Protein AF-R2SL56-F1 (afdb_monomer_lite)

Structure (mmCIF, N/CA/C/O backbone):
data_AF-R2SL56-F1
#
_entry.id   AF-R2SL56-F1
#
loop_
_atom_site.group_PDB
_atom_site.id
_atom_site.type_symbol
_atom_site.label_atom_id
_atom_site.label_alt_id
_atom_site.label_comp_id
_atom_site.label_asym_id
_atom_site.label_entity_id
_atom_site.label_seq_id
_atom_site.pdbx_PDB_ins_code
_atom_site.Cartn_x
_atom_site.Cartn_y
_atom_site.Cartn_z
_atom_site.occupancy
_atom_site.B_iso_or_equiv
_atom_site.auth_seq_id
_atom_site.auth_comp_id
_atom_site.auth_asym_id
_atom_site.auth_atom_id
_atom_site.pdbx_PDB_model_num
ATOM 1 N N . MET A 1 1 ? 44.003 9.607 5.130 1.00 52.09 1 MET A N 1
ATOM 2 C CA . MET A 1 1 ? 42.714 10.016 4.522 1.00 52.09 1 MET A CA 1
ATOM 3 C C . MET A 1 1 ? 41.515 9.117 4.863 1.00 52.09 1 MET A C 1
ATOM 5 O O . MET A 1 1 ? 40.420 9.643 4.941 1.00 52.09 1 MET A O 1
ATOM 9 N N . GLN A 1 2 ? 41.664 7.814 5.152 1.00 52.19 2 GLN A N 1
ATOM 10 C CA . GLN A 1 2 ? 40.508 6.929 5.442 1.00 52.19 2 GLN A CA 1
ATOM 11 C C . GLN A 1 2 ? 39.825 7.132 6.816 1.00 52.19 2 GLN A C 1
ATOM 13 O O . GLN A 1 2 ? 38.672 6.747 6.986 1.00 52.19 2 GLN A O 1
ATOM 18 N N . LYS A 1 3 ? 40.505 7.726 7.810 1.00 49.16 3 LYS A N 1
ATOM 19 C CA . LYS A 1 3 ? 39.925 7.982 9.149 1.00 49.16 3 LYS A CA 1
ATOM 20 C C . LYS A 1 3 ? 38.921 9.146 9.166 1.00 49.16 3 LYS A C 1
ATOM 22 O O . LYS A 1 3 ? 37.981 9.111 9.948 1.00 49.16 3 LYS A O 1
ATOM 27 N N . LEU A 1 4 ? 39.099 10.140 8.292 1.00 48.97 4 LEU A N 1
ATOM 28 C CA . LEU A 1 4 ? 38.217 11.312 8.202 1.00 48.97 4 LEU A CA 1
ATOM 29 C C . LEU A 1 4 ? 36.846 10.959 7.605 1.00 48.97 4 LEU A C 1
ATOM 31 O O . LEU A 1 4 ? 35.832 11.403 8.127 1.00 48.97 4 LEU A O 1
ATOM 35 N N . VAL A 1 5 ? 36.809 10.088 6.591 1.00 54.34 5 VAL A N 1
ATOM 36 C CA . VAL A 1 5 ? 35.555 9.653 5.942 1.00 54.34 5 VAL A CA 1
ATOM 37 C C . VAL A 1 5 ? 34.682 8.840 6.907 1.00 54.34 5 VAL A C 1
ATOM 39 O O . VAL A 1 5 ? 33.507 9.136 7.081 1.00 54.34 5 VAL A O 1
ATOM 42 N N . LYS A 1 6 ? 35.284 7.904 7.656 1.00 52.44 6 LYS A N 1
ATOM 43 C CA . LYS A 1 6 ? 34.570 7.076 8.650 1.00 52.44 6 LYS A CA 1
ATOM 44 C C . LYS A 1 6 ? 33.968 7.885 9.805 1.00 52.44 6 LYS A C 1
ATOM 46 O O . LYS A 1 6 ? 32.978 7.465 10.401 1.00 52.44 6 LYS A O 1
ATOM 51 N N . ASN A 1 7 ? 34.583 9.016 10.147 1.00 56.41 7 ASN A N 1
ATOM 52 C CA . ASN A 1 7 ? 34.077 9.906 11.191 1.00 56.41 7 ASN A CA 1
ATOM 53 C C . ASN A 1 7 ? 32.937 10.795 10.677 1.00 56.41 7 ASN A C 1
ATOM 55 O O . ASN A 1 7 ? 32.022 11.092 11.441 1.00 56.41 7 ASN A O 1
ATOM 59 N N . LEU A 1 8 ? 32.952 11.153 9.390 1.00 54.59 8 LEU A N 1
ATOM 60 C CA . LEU A 1 8 ? 31.864 11.884 8.745 1.00 54.59 8 LEU A CA 1
ATOM 61 C C . LEU A 1 8 ? 30.595 11.021 8.635 1.00 54.59 8 LEU A C 1
ATOM 63 O O . LEU A 1 8 ? 29.516 11.481 9.001 1.00 54.59 8 LEU A O 1
ATOM 67 N N . ASP A 1 9 ? 30.732 9.747 8.254 1.00 58.47 9 ASP A N 1
ATOM 68 C CA . ASP A 1 9 ? 29.602 8.806 8.171 1.00 58.47 9 ASP A CA 1
ATOM 69 C C . ASP A 1 9 ? 28.924 8.591 9.535 1.00 58.47 9 ASP A C 1
ATOM 71 O O . ASP A 1 9 ? 27.696 8.576 9.646 1.00 58.47 9 ASP A O 1
ATOM 75 N N . LYS A 1 10 ? 29.723 8.488 10.607 1.00 58.91 10 LYS A N 1
ATOM 76 C CA . LYS A 1 10 ? 29.214 8.385 11.984 1.00 58.91 10 LYS A CA 1
ATOM 77 C C . LYS A 1 10 ? 28.514 9.661 12.449 1.00 58.91 10 LYS A C 1
ATOM 79 O O . LYS A 1 10 ? 27.503 9.563 13.138 1.00 58.91 10 LYS A O 1
ATOM 84 N N . ALA A 1 11 ? 29.022 10.836 12.077 1.00 58.19 11 ALA A N 1
ATOM 85 C CA . ALA A 1 11 ? 28.411 12.114 12.438 1.00 58.19 11 ALA A CA 1
ATOM 86 C C . ALA A 1 11 ? 27.067 12.337 11.723 1.00 58.19 11 ALA A C 1
ATOM 88 O O . ALA A 1 11 ? 26.120 12.818 12.342 1.00 58.19 11 ALA A O 1
ATOM 89 N N . ILE A 1 12 ? 26.950 11.927 10.454 1.00 60.19 12 ILE A N 1
ATOM 90 C CA . ILE A 1 12 ? 25.688 11.971 9.699 1.00 60.19 12 ILE A CA 1
ATOM 91 C C . ILE A 1 12 ? 24.669 10.996 10.302 1.00 60.19 12 ILE A C 1
ATOM 93 O O . ILE A 1 12 ? 23.528 11.381 10.552 1.00 60.19 12 ILE A O 1
ATOM 97 N N . ALA A 1 13 ? 25.080 9.761 10.609 1.00 57.41 13 ALA A N 1
ATOM 98 C CA . ALA A 1 13 ? 24.211 8.782 11.260 1.00 57.41 13 ALA A CA 1
ATOM 99 C C . ALA A 1 13 ? 23.712 9.269 12.635 1.00 57.41 13 ALA A C 1
ATOM 101 O O . ALA A 1 13 ? 22.523 9.151 12.926 1.00 57.41 13 ALA A O 1
ATOM 102 N N . ALA A 1 14 ? 24.590 9.879 13.440 1.00 56.03 14 ALA A N 1
ATOM 103 C CA . ALA A 1 14 ? 24.231 10.452 14.737 1.00 56.03 14 ALA A CA 1
ATOM 104 C C . ALA A 1 14 ? 23.271 11.650 14.605 1.00 56.03 14 ALA A C 1
ATOM 106 O O . ALA A 1 14 ? 22.293 11.740 15.345 1.00 56.03 14 ALA A O 1
ATOM 107 N N . MET A 1 15 ? 23.482 12.541 13.629 1.00 53.56 15 MET A N 1
ATOM 108 C CA . MET A 1 15 ? 22.571 13.667 13.386 1.00 53.56 15 MET A CA 1
ATOM 109 C C . MET A 1 15 ? 21.179 13.220 12.915 1.00 53.56 15 MET A C 1
ATOM 111 O O . MET A 1 15 ? 20.187 13.793 13.364 1.00 53.56 15 MET A O 1
ATOM 115 N N . LEU A 1 16 ? 21.073 12.166 12.094 1.00 54.47 16 LEU A N 1
ATOM 116 C CA . LEU A 1 16 ? 19.771 11.602 11.708 1.00 54.47 16 LEU A CA 1
ATOM 117 C C . LEU A 1 16 ? 19.023 10.981 12.899 1.00 54.47 16 LEU A C 1
ATOM 119 O O . LEU A 1 16 ? 17.801 11.101 12.977 1.00 54.47 16 LEU A O 1
ATOM 123 N N . THR A 1 17 ? 19.731 10.353 13.844 1.00 52.28 17 THR A N 1
ATOM 124 C CA . THR A 1 17 ? 19.097 9.761 15.036 1.00 52.28 17 THR A CA 1
ATOM 125 C C . THR A 1 17 ? 18.583 10.805 16.030 1.00 52.28 17 THR A C 1
ATOM 127 O O . THR A 1 17 ? 17.589 10.550 16.704 1.00 52.28 17 THR A O 1
ATOM 130 N N . CYS A 1 18 ? 19.196 11.992 16.090 1.00 43.56 18 CYS A N 1
ATOM 131 C CA . CYS A 1 18 ? 18.789 13.063 17.008 1.00 43.56 18 CYS A CA 1
ATOM 132 C C . CYS A 1 18 ? 17.604 13.899 16.492 1.00 43.56 18 CYS A C 1
ATOM 134 O O . CYS A 1 18 ? 16.893 14.499 17.291 1.00 43.56 18 CYS A O 1
ATOM 136 N N . PHE A 1 19 ? 17.375 13.936 15.174 1.00 45.41 19 PHE A N 1
ATOM 137 C CA . PHE A 1 19 ? 16.332 14.761 14.543 1.00 45.41 19 PHE A CA 1
ATOM 138 C C . PHE A 1 19 ? 15.041 14.006 14.186 1.00 45.41 19 PHE A C 1
ATOM 140 O O . PHE A 1 19 ? 14.173 14.562 13.516 1.00 45.41 19 PHE A O 1
ATOM 147 N N . GLY A 1 20 ? 14.888 12.739 14.591 1.00 44.28 20 GLY A N 1
ATOM 148 C CA . GLY A 1 20 ? 13.678 11.947 14.311 1.00 44.28 20 GLY A CA 1
ATOM 149 C C . GLY A 1 20 ? 13.419 11.670 12.822 1.00 44.28 20 GLY A C 1
ATOM 150 O O . GLY A 1 20 ? 12.436 11.018 12.475 1.00 44.28 20 GLY A O 1
ATOM 151 N N . TYR A 1 21 ? 14.308 12.115 11.932 1.00 40.44 21 TYR A N 1
ATOM 152 C CA . TYR A 1 21 ? 14.272 11.820 10.508 1.00 40.44 21 TYR A CA 1
ATOM 153 C C . TYR A 1 21 ? 15.014 10.512 10.247 1.00 40.44 21 TYR A C 1
ATOM 155 O O . TYR A 1 21 ? 16.172 10.476 9.829 1.00 40.44 21 T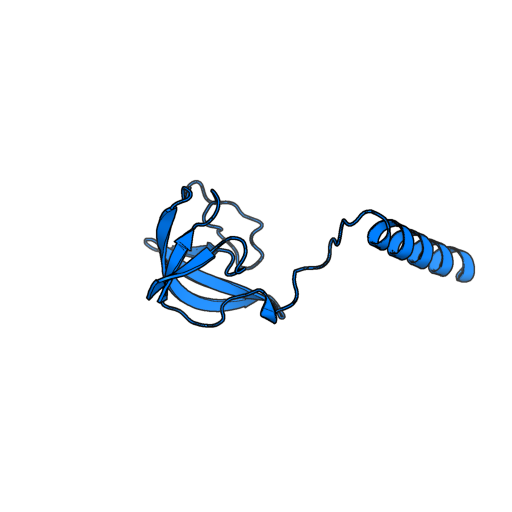YR A O 1
ATOM 163 N N . SER A 1 22 ? 14.327 9.395 10.478 1.00 42.22 22 SER A N 1
ATOM 164 C CA . SER A 1 22 ? 14.779 8.122 9.941 1.00 42.22 22 SER A CA 1
ATOM 165 C C . SER A 1 22 ? 14.487 8.102 8.439 1.00 42.22 22 SER A C 1
ATOM 167 O O . SER A 1 22 ? 13.387 7.751 8.022 1.00 42.22 22 SER A O 1
ATOM 169 N N . ASN A 1 23 ? 15.491 8.372 7.603 1.00 50.09 23 ASN A N 1
ATOM 170 C CA . ASN A 1 23 ? 15.484 7.977 6.181 1.00 50.09 23 ASN A CA 1
ATOM 171 C C . ASN A 1 23 ? 15.545 6.442 6.004 1.00 50.09 23 ASN A C 1
ATOM 173 O O . ASN A 1 23 ? 15.949 5.936 4.959 1.00 50.09 23 ASN A O 1
ATOM 177 N N . GLN A 1 24 ? 15.206 5.686 7.049 1.00 5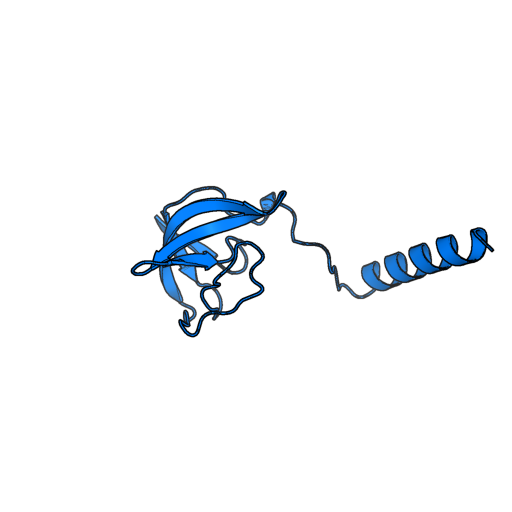5.81 24 GLN A N 1
ATOM 178 C CA . GLN A 1 24 ? 15.147 4.240 7.032 1.00 55.81 24 GLN A CA 1
ATOM 179 C C . GLN A 1 24 ? 13.699 3.832 6.776 1.00 55.81 24 GLN A C 1
ATOM 181 O O . GLN A 1 24 ? 12.793 4.365 7.427 1.00 55.81 24 GLN A O 1
ATOM 186 N N . PRO A 1 25 ? 13.456 2.909 5.834 1.00 64.25 25 PRO A N 1
ATOM 187 C CA . PRO A 1 25 ? 12.123 2.367 5.652 1.00 64.25 25 PRO A CA 1
ATOM 188 C C . PRO A 1 25 ? 11.628 1.784 6.978 1.00 64.25 25 PRO A C 1
ATOM 190 O O . PRO A 1 25 ? 12.407 1.188 7.723 1.00 64.25 25 PRO A O 1
ATOM 193 N N . SER A 1 26 ? 10.337 1.962 7.282 1.00 76.25 26 SER A N 1
ATOM 194 C CA . SER A 1 26 ? 9.741 1.370 8.486 1.00 76.25 26 SER A CA 1
ATOM 195 C C . SER A 1 26 ? 10.044 -0.137 8.557 1.00 76.25 26 SER A C 1
ATOM 197 O O . SER A 1 26 ? 10.157 -0.778 7.505 1.00 76.25 26 SER A O 1
ATOM 199 N N . PRO A 1 27 ? 10.176 -0.724 9.759 1.00 82.38 27 PRO A N 1
ATOM 200 C CA . PRO A 1 27 ? 10.417 -2.156 9.883 1.00 82.38 27 PRO A CA 1
ATOM 201 C C . PRO A 1 27 ? 9.274 -2.954 9.242 1.00 82.38 27 PRO A C 1
ATOM 203 O O . PRO A 1 27 ? 8.132 -2.503 9.213 1.00 82.38 27 PRO A O 1
ATOM 206 N N . ALA A 1 28 ? 9.567 -4.153 8.730 1.00 79.12 28 ALA A N 1
ATOM 207 C CA . ALA A 1 28 ? 8.593 -4.970 7.994 1.00 79.12 28 ALA A CA 1
ATOM 208 C C . ALA A 1 28 ? 7.310 -5.281 8.797 1.00 79.12 28 ALA A C 1
ATOM 210 O O . ALA A 1 28 ? 6.242 -5.437 8.212 1.00 79.12 28 ALA A O 1
ATOM 211 N N . SER A 1 29 ? 7.389 -5.298 10.134 1.00 88.31 29 SER A N 1
ATOM 212 C CA . SER A 1 29 ? 6.244 -5.453 11.047 1.00 88.31 29 SER A CA 1
ATOM 213 C C . SER A 1 29 ? 5.197 -4.338 10.933 1.00 88.31 29 SER A C 1
ATOM 215 O O . SER A 1 29 ? 4.034 -4.548 11.287 1.00 88.31 29 SER A O 1
ATOM 217 N N . GLU A 1 30 ? 5.587 -3.169 10.424 1.00 94.62 30 GLU A N 1
ATOM 218 C CA . GLU A 1 30 ? 4.716 -2.013 10.182 1.00 94.62 30 GLU A CA 1
ATOM 219 C C . GLU A 1 30 ? 3.921 -2.132 8.885 1.00 94.62 30 GLU A C 1
ATOM 221 O O . GLU A 1 30 ? 3.217 -1.199 8.511 1.00 94.62 30 GLU A O 1
ATOM 226 N N . TYR A 1 31 ? 4.013 -3.258 8.182 1.00 96.50 31 TYR A N 1
ATOM 227 C CA . TYR A 1 31 ? 3.303 -3.461 6.933 1.00 96.50 31 TYR A CA 1
ATOM 228 C C . TYR A 1 31 ? 2.375 -4.665 6.996 1.00 96.50 31 TYR A C 1
ATOM 230 O O . TYR A 1 31 ? 2.565 -5.605 7.770 1.00 96.50 31 TYR A O 1
ATOM 238 N N . TRP 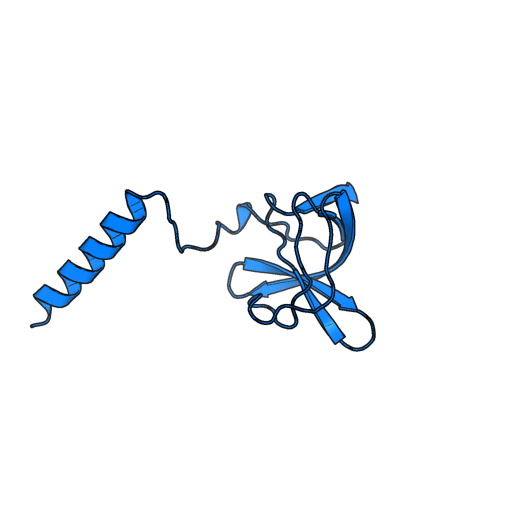A 1 32 ? 1.357 -4.631 6.149 1.00 97.25 32 TRP A N 1
ATOM 239 C CA . TRP A 1 32 ? 0.546 -5.797 5.847 1.00 97.25 32 TRP A CA 1
ATOM 240 C C . TRP A 1 32 ? 1.242 -6.695 4.822 1.00 97.25 32 TRP A C 1
ATOM 242 O O . TRP A 1 32 ? 1.940 -6.217 3.929 1.00 97.25 32 TRP A O 1
ATOM 252 N N . THR A 1 33 ? 1.032 -8.004 4.952 1.00 96.69 33 THR A N 1
ATOM 253 C CA . THR A 1 33 ? 1.680 -9.040 4.128 1.00 96.69 33 THR A CA 1
ATOM 254 C C . THR A 1 33 ? 0.687 -9.927 3.380 1.00 96.69 33 THR A C 1
ATOM 256 O O . THR A 1 33 ? 1.078 -10.925 2.784 1.00 96.69 33 THR A O 1
ATOM 259 N N . GLN A 1 34 ? -0.600 -9.583 3.408 1.00 96.75 34 GLN A N 1
ATOM 260 C CA . GLN A 1 34 ? -1.667 -10.357 2.781 1.00 96.75 34 GLN A CA 1
ATOM 261 C C . GLN A 1 34 ? -2.387 -9.519 1.718 1.00 96.75 34 GLN A C 1
ATOM 263 O O . GLN A 1 34 ? -2.468 -8.306 1.879 1.00 96.75 34 GLN A O 1
ATOM 268 N N . PRO A 1 35 ? -2.918 -10.133 0.650 1.00 97.62 35 PRO A N 1
ATOM 269 C CA . PRO A 1 35 ? -3.868 -9.470 -0.238 1.00 97.62 35 PRO A CA 1
ATOM 270 C C . PRO A 1 35 ? -5.229 -9.287 0.457 1.00 97.62 35 PRO A C 1
ATOM 272 O O . PRO A 1 35 ? -5.472 -9.846 1.538 1.00 97.62 35 PRO A O 1
ATOM 275 N N . GLY A 1 36 ? -6.108 -8.502 -0.166 1.00 97.62 36 GLY A N 1
ATOM 276 C CA . GLY A 1 36 ? -7.468 -8.257 0.321 1.00 97.62 36 GLY A CA 1
ATOM 277 C C . GLY A 1 36 ? -7.922 -6.809 0.174 1.00 97.62 36 GLY A C 1
ATOM 278 O O . GLY A 1 36 ? -7.352 -6.036 -0.602 1.00 97.62 36 GLY A O 1
ATOM 279 N N . LEU A 1 37 ? -8.955 -6.450 0.936 1.00 97.94 37 LEU A N 1
ATOM 280 C CA . LEU A 1 37 ? -9.549 -5.119 0.922 1.00 97.94 37 LEU A CA 1
ATOM 281 C C . LEU A 1 37 ? -8.913 -4.237 2.001 1.00 97.94 37 LEU A C 1
ATOM 283 O O . LEU A 1 37 ? -8.817 -4.6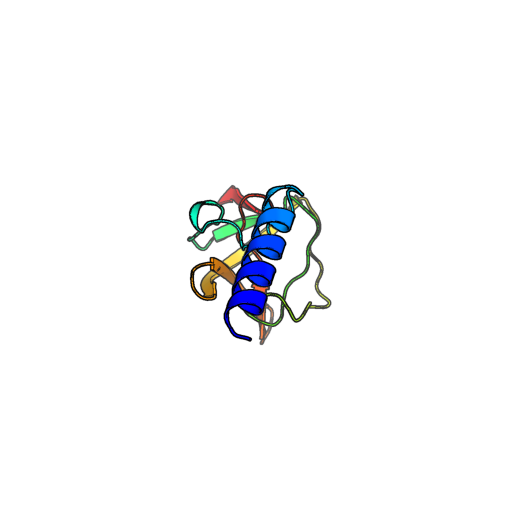17 3.173 1.00 97.94 37 LEU A O 1
ATOM 287 N N . TYR A 1 38 ? -8.513 -3.034 1.602 1.00 98.31 38 TYR A N 1
ATOM 288 C CA . TYR A 1 38 ? -7.858 -2.053 2.457 1.00 98.31 38 TYR A CA 1
ATOM 289 C C . TYR A 1 38 ? -8.568 -0.705 2.400 1.00 98.31 38 TYR A C 1
ATOM 291 O O . TYR A 1 38 ? -9.005 -0.283 1.338 1.00 98.31 38 TYR A O 1
ATOM 299 N N . GLU A 1 39 ? -8.614 -0.004 3.526 1.00 98.06 39 GLU A N 1
ATOM 300 C CA . GLU A 1 39 ? -9.050 1.391 3.619 1.00 98.06 39 GLU A CA 1
ATOM 301 C C . GLU A 1 39 ? -7.822 2.309 3.707 1.00 98.06 39 GLU A C 1
ATOM 303 O O . GLU A 1 39 ? -6.900 2.036 4.488 1.00 98.06 39 GLU A O 1
ATOM 308 N N . LEU A 1 40 ? -7.796 3.401 2.934 1.00 97.81 40 LEU A N 1
ATOM 309 C CA . LEU A 1 40 ? -6.762 4.434 3.049 1.00 97.81 40 LEU A CA 1
ATOM 310 C C . LEU A 1 40 ? -6.986 5.318 4.278 1.00 97.81 40 LEU A C 1
ATOM 312 O O . LEU A 1 40 ? -8.033 5.937 4.444 1.00 97.81 40 LEU A O 1
ATOM 316 N N . LEU A 1 41 ? -5.950 5.469 5.096 1.00 97.50 41 LEU A N 1
ATOM 317 C CA . LEU A 1 41 ? -5.950 6.331 6.281 1.00 97.50 41 LEU A CA 1
ATOM 318 C C . LEU A 1 41 ? -5.484 7.763 5.974 1.00 97.50 41 LEU A C 1
ATOM 320 O O . LEU A 1 41 ? -5.743 8.681 6.757 1.00 97.50 41 LEU A O 1
ATOM 324 N N . VAL A 1 42 ? -4.820 7.956 4.833 1.00 96.56 42 VAL A N 1
ATOM 325 C CA . VAL A 1 42 ? -4.331 9.241 4.314 1.00 96.56 42 VAL A CA 1
ATOM 326 C C . VAL A 1 42 ? -4.532 9.298 2.801 1.00 96.56 42 VAL A C 1
ATOM 328 O O . VAL A 1 42 ? -4.645 8.254 2.166 1.00 96.56 42 VAL A O 1
ATOM 331 N N . ASP A 1 43 ? -4.550 10.498 2.223 1.00 96.81 43 ASP A N 1
ATOM 332 C CA . ASP A 1 43 ? -4.547 10.658 0.767 1.00 96.81 43 ASP A CA 1
ATOM 333 C C . ASP A 1 43 ? -3.238 10.126 0.172 1.00 96.81 43 ASP A C 1
ATOM 335 O O . ASP A 1 43 ? -2.149 10.397 0.686 1.00 96.81 43 ASP A O 1
ATOM 339 N N . ASP A 1 44 ? -3.336 9.402 -0.939 1.00 96.62 44 ASP A N 1
ATOM 340 C CA . ASP A 1 44 ? -2.176 8.885 -1.660 1.00 96.62 44 ASP A CA 1
ATOM 341 C C . ASP A 1 44 ? -2.472 8.744 -3.166 1.00 96.62 44 ASP A C 1
ATOM 343 O O . ASP A 1 44 ? -3.473 9.219 -3.710 1.00 96.62 44 ASP A O 1
ATOM 347 N N . THR A 1 45 ? -1.559 8.121 -3.895 1.00 96.81 45 THR A N 1
ATOM 348 C CA . THR A 1 45 ? -1.650 7.879 -5.325 1.00 96.81 45 THR A C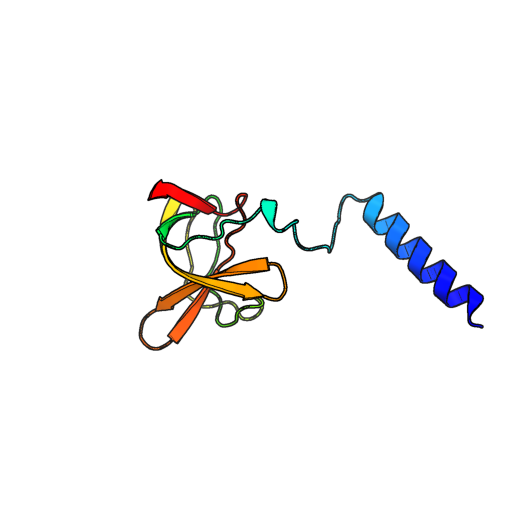A 1
ATOM 349 C C . THR A 1 45 ? -1.196 6.463 -5.635 1.00 96.81 45 THR A C 1
ATOM 351 O O . THR A 1 45 ? -0.361 5.893 -4.941 1.00 96.81 45 THR A O 1
ATOM 354 N N . TRP A 1 46 ? -1.703 5.886 -6.719 1.00 97.06 46 TRP A N 1
ATOM 355 C CA . TRP A 1 46 ? -1.106 4.663 -7.247 1.00 97.06 46 TRP A CA 1
ATOM 356 C C . TRP A 1 46 ? 0.290 4.947 -7.804 1.00 97.06 46 TRP A C 1
ATOM 358 O O . TRP A 1 46 ? 0.561 6.051 -8.280 1.00 97.06 46 TRP A O 1
ATOM 368 N N . TYR A 1 47 ? 1.153 3.939 -7.827 1.00 97.81 47 TYR A N 1
ATOM 369 C CA . TYR A 1 47 ? 2.503 4.025 -8.377 1.00 97.81 47 TYR A CA 1
ATOM 370 C C . TYR A 1 47 ? 2.685 3.069 -9.556 1.00 97.81 47 TYR A C 1
ATOM 372 O O . TYR A 1 47 ? 2.021 2.038 -9.656 1.00 97.81 47 TYR A O 1
ATOM 380 N N . GLY A 1 48 ? 3.553 3.435 -10.495 1.00 97.38 48 GLY A N 1
ATOM 381 C CA . GLY A 1 48 ? 3.894 2.634 -11.671 1.00 97.38 48 GLY A CA 1
ATOM 382 C C . GLY A 1 48 ? 4.995 1.601 -11.427 1.00 97.38 48 GLY A C 1
ATOM 383 O O . GLY A 1 48 ? 5.184 0.723 -12.262 1.00 97.38 48 GLY A O 1
ATOM 384 N N . ASP A 1 49 ? 5.701 1.683 -10.302 1.00 96.31 49 ASP A N 1
ATOM 385 C CA . ASP A 1 49 ? 6.817 0.805 -9.955 1.00 96.31 49 ASP A CA 1
ATOM 386 C C . ASP A 1 49 ? 6.770 0.369 -8.485 1.00 96.31 49 ASP A C 1
ATOM 388 O O . ASP A 1 49 ? 6.176 1.032 -7.634 1.00 96.31 49 ASP A O 1
ATOM 392 N N . ILE A 1 50 ? 7.440 -0.745 -8.192 1.00 96.00 50 ILE A N 1
ATOM 393 C CA . ILE A 1 50 ? 7.468 -1.364 -6.863 1.00 96.00 50 ILE A CA 1
ATOM 394 C C . ILE A 1 50 ? 8.195 -0.506 -5.807 1.00 96.00 50 ILE A C 1
ATOM 396 O O . ILE A 1 50 ? 7.886 -0.605 -4.620 1.00 96.00 50 ILE A O 1
ATOM 400 N N . HIS A 1 51 ? 9.102 0.386 -6.222 1.00 94.69 51 HIS A N 1
ATOM 401 C CA . HIS A 1 51 ? 9.838 1.278 -5.320 1.00 94.69 51 HIS A CA 1
ATOM 402 C C . HIS A 1 51 ? 9.050 2.542 -4.955 1.00 94.69 51 HIS A C 1
ATOM 404 O O . HIS A 1 51 ? 9.544 3.367 -4.184 1.00 94.69 51 HIS A O 1
ATOM 410 N N . LEU A 1 52 ? 7.834 2.697 -5.495 1.00 95.44 52 LEU A N 1
ATOM 411 C CA . LEU A 1 52 ? 6.946 3.837 -5.277 1.00 95.44 52 LEU A CA 1
ATOM 412 C C . LEU A 1 52 ? 7.590 5.183 -5.665 1.00 95.44 52 LEU A C 1
ATOM 414 O O . LEU A 1 52 ? 7.433 6.189 -4.971 1.00 95.44 52 LEU A O 1
ATOM 418 N N . LYS A 1 53 ? 8.332 5.219 -6.780 1.00 94.56 53 LYS A N 1
ATOM 419 C CA . LYS A 1 53 ? 8.999 6.442 -7.270 1.00 94.56 53 LYS A CA 1
ATOM 420 C C . LYS A 1 53 ? 8.222 7.128 -8.393 1.00 94.56 53 LYS A C 1
ATOM 422 O O . LYS A 1 53 ? 8.191 8.353 -8.475 1.00 94.56 53 LYS A O 1
ATOM 427 N N . ASN A 1 54 ? 7.565 6.348 -9.239 1.00 95.75 54 ASN A N 1
ATOM 428 C CA . ASN A 1 54 ? 6.805 6.794 -10.393 1.00 95.75 54 ASN A CA 1
ATOM 429 C C . ASN A 1 54 ? 5.326 6.945 -10.023 1.00 95.75 54 ASN A C 1
ATOM 431 O O . ASN A 1 54 ? 4.555 5.985 -10.067 1.00 95.75 54 ASN A O 1
ATOM 435 N N . LYS A 1 55 ? 4.930 8.153 -9.619 1.00 95.81 55 LYS A N 1
ATOM 436 C CA . LYS A 1 55 ? 3.544 8.458 -9.243 1.00 95.81 55 LYS A CA 1
ATOM 437 C C . LYS A 1 55 ? 2.618 8.388 -10.458 1.00 95.81 55 LYS A C 1
ATOM 439 O O . LYS A 1 55 ? 2.877 8.989 -11.494 1.00 95.81 55 LYS A O 1
ATOM 444 N N . SER A 1 56 ? 1.498 7.700 -10.297 1.00 93.00 56 SER A N 1
ATOM 445 C CA . SER A 1 56 ? 0.397 7.687 -11.257 1.00 93.00 56 SER A CA 1
ATOM 446 C C . SER A 1 56 ? -0.414 8.987 -11.185 1.00 93.00 56 SER A C 1
ATOM 448 O O . SER A 1 56 ? -0.392 9.716 -10.189 1.00 93.00 56 SER A O 1
ATOM 450 N N . THR A 1 57 ? -1.201 9.254 -12.224 1.00 93.75 57 THR A N 1
ATOM 451 C CA . THR A 1 57 ? -2.242 10.294 -12.211 1.00 93.75 57 THR A CA 1
ATOM 452 C C . THR A 1 57 ? -3.475 9.883 -11.400 1.00 93.75 57 THR A C 1
ATOM 454 O O . THR A 1 57 ? -4.281 10.731 -11.036 1.00 93.75 57 THR A O 1
ATOM 457 N N . TRP A 1 58 ? -3.602 8.595 -11.074 1.00 92.44 58 TRP A N 1
ATOM 458 C CA . TRP A 1 58 ? -4.726 8.028 -10.334 1.00 92.44 58 TRP A CA 1
ATOM 459 C C . TRP A 1 58 ? -4.539 8.231 -8.828 1.00 92.44 58 TRP A C 1
ATOM 461 O O . TRP A 1 58 ? -3.675 7.598 -8.212 1.00 92.44 58 TRP A O 1
ATOM 471 N N . LYS A 1 59 ? -5.344 9.134 -8.264 1.00 95.12 59 LYS A N 1
ATOM 472 C CA . LYS A 1 59 ? -5.347 9.510 -6.847 1.00 95.12 59 LYS A CA 1
ATOM 473 C C . LYS A 1 59 ? -6.309 8.645 -6.043 1.00 95.12 59 LYS A C 1
ATOM 475 O O . LYS A 1 59 ? -7.313 8.177 -6.571 1.00 95.12 59 LYS A O 1
ATOM 480 N N . MET A 1 60 ? -5.993 8.462 -4.769 1.00 95.88 60 MET A N 1
ATOM 481 C CA . MET A 1 60 ? -6.812 7.758 -3.793 1.00 95.88 60 MET A CA 1
ATOM 482 C C . MET A 1 60 ? -7.003 8.686 -2.597 1.00 95.88 60 MET A C 1
ATOM 484 O O . MET A 1 60 ? -6.026 9.152 -2.013 1.00 95.88 60 MET A O 1
ATOM 488 N N . GLY A 1 61 ? -8.252 8.986 -2.260 1.00 96.56 61 GLY A N 1
ATOM 489 C CA . GLY A 1 61 ? -8.565 9.805 -1.092 1.00 96.56 61 GLY A CA 1
ATOM 490 C C . GLY A 1 61 ? -8.576 8.979 0.190 1.00 96.56 61 GLY A C 1
ATOM 491 O O . GLY A 1 61 ? -8.847 7.775 0.171 1.00 96.56 61 GLY A O 1
ATOM 492 N N . LYS A 1 62 ? -8.341 9.629 1.322 1.00 97.50 62 LYS A N 1
ATOM 493 C CA . LYS A 1 62 ? -8.582 9.071 2.650 1.00 97.50 62 LYS A CA 1
ATOM 494 C C . LYS A 1 62 ? -10.018 8.543 2.761 1.00 97.50 62 LYS A C 1
ATOM 496 O O . LYS A 1 62 ? -10.961 9.171 2.286 1.00 97.50 62 LYS A O 1
ATOM 501 N N . GLY A 1 63 ? -10.173 7.390 3.405 1.00 97.50 63 GLY A N 1
ATOM 502 C CA . GLY A 1 63 ? -11.440 6.674 3.557 1.00 97.50 63 GLY A CA 1
ATOM 503 C C . GLY A 1 63 ? -11.867 5.892 2.313 1.00 97.50 63 GLY A C 1
ATOM 504 O O . GLY A 1 63 ? -12.900 5.229 2.340 1.00 97.50 63 GLY A O 1
ATOM 505 N N . SER A 1 64 ? -11.104 5.949 1.215 1.00 97.06 64 SER A N 1
ATOM 506 C CA . SER A 1 64 ? -11.378 5.101 0.055 1.00 97.06 64 SER A CA 1
ATOM 507 C C . SER A 1 64 ? -10.947 3.659 0.306 1.00 97.06 64 SER A C 1
ATOM 509 O O . SER A 1 64 ? -9.926 3.393 0.946 1.00 97.06 64 SER A O 1
ATOM 511 N N . ASN A 1 65 ? -11.730 2.732 -0.245 1.00 97.31 65 ASN A N 1
ATOM 512 C CA . ASN A 1 65 ? -11.425 1.311 -0.223 1.00 97.31 65 ASN A CA 1
ATOM 513 C C . ASN A 1 65 ? -10.672 0.921 -1.494 1.00 97.31 65 ASN A C 1
ATOM 515 O O . ASN A 1 65 ? -11.104 1.241 -2.603 1.00 97.31 65 ASN A O 1
ATOM 519 N N . ILE A 1 66 ? -9.573 0.193 -1.332 1.00 96.56 66 ILE A N 1
ATOM 520 C CA . ILE A 1 66 ? -8.758 -0.340 -2.417 1.00 96.56 66 ILE A CA 1
ATOM 521 C C . ILE A 1 66 ? -8.621 -1.849 -2.281 1.00 96.56 66 ILE A C 1
ATOM 523 O O . ILE A 1 66 ? -8.434 -2.387 -1.189 1.00 96.56 66 ILE A O 1
ATOM 527 N N . TRP A 1 67 ? -8.703 -2.535 -3.413 1.00 96.94 67 TRP A N 1
ATOM 528 C CA . TRP A 1 67 ? -8.452 -3.964 -3.484 1.00 96.94 67 TRP A CA 1
ATOM 529 C C . TRP A 1 67 ? -7.002 -4.219 -3.888 1.00 96.94 67 TRP A C 1
ATOM 531 O O . TRP A 1 67 ? -6.492 -3.608 -4.829 1.00 96.94 67 TRP A O 1
ATOM 541 N N . ILE A 1 68 ? -6.334 -5.111 -3.162 1.00 97.88 68 ILE A N 1
ATOM 542 C CA . ILE A 1 68 ? -4.964 -5.538 -3.435 1.00 97.88 68 ILE A CA 1
ATOM 543 C C . ILE A 1 68 ? -4.996 -6.990 -3.892 1.00 97.88 68 ILE A C 1
ATOM 545 O O . ILE A 1 68 ? -5.275 -7.885 -3.094 1.00 97.88 68 ILE A O 1
ATOM 549 N N . ASP A 1 69 ? -4.666 -7.205 -5.165 1.00 97.25 69 ASP A N 1
ATOM 550 C CA . ASP A 1 69 ? -4.650 -8.534 -5.784 1.00 97.25 69 ASP A CA 1
ATOM 551 C C . ASP A 1 69 ? -3.495 -9.391 -5.254 1.00 97.25 69 ASP A C 1
ATOM 553 O O . ASP A 1 69 ? -3.628 -10.600 -5.081 1.00 97.25 69 ASP A O 1
ATOM 557 N N . GLU A 1 70 ? -2.345 -8.769 -4.984 1.00 97.81 70 GLU A N 1
ATOM 558 C CA . GLU A 1 70 ? -1.131 -9.471 -4.579 1.00 97.81 70 GLU A CA 1
ATOM 559 C C . GLU A 1 70 ? -0.227 -8.603 -3.705 1.00 97.81 70 GLU A C 1
ATOM 561 O O . GLU A 1 70 ? -0.189 -7.378 -3.834 1.00 97.81 70 GLU A O 1
ATOM 566 N N . VAL A 1 71 ? 0.564 -9.253 -2.852 1.00 97.56 71 VAL A N 1
ATOM 567 C CA . VAL A 1 71 ? 1.652 -8.612 -2.110 1.00 97.56 71 VAL A CA 1
ATOM 568 C C . VAL A 1 71 ? 2.993 -9.024 -2.700 1.00 97.56 71 VAL A C 1
ATOM 570 O O . VAL A 1 71 ? 3.306 -10.208 -2.784 1.00 97.56 71 VAL A O 1
ATOM 573 N N . VAL A 1 72 ? 3.802 -8.037 -3.079 1.00 97.44 72 VAL A N 1
ATOM 574 C CA . VAL A 1 72 ? 5.144 -8.233 -3.644 1.00 97.44 72 VAL A CA 1
ATOM 575 C C . VAL A 1 72 ? 6.207 -7.582 -2.766 1.00 97.44 72 VAL A C 1
ATOM 577 O O . VAL A 1 72 ? 5.939 -6.586 -2.099 1.00 97.44 72 VAL A O 1
ATOM 580 N N . MET A 1 73 ? 7.424 -8.123 -2.772 1.00 95.62 73 MET A N 1
ATOM 581 C CA . MET A 1 73 ? 8.512 -7.640 -1.918 1.00 95.62 73 MET A CA 1
ATOM 582 C C . MET A 1 73 ? 9.454 -6.698 -2.673 1.00 95.62 73 MET A C 1
ATOM 584 O O . MET A 1 73 ? 10.077 -7.092 -3.656 1.00 95.62 73 MET A O 1
ATOM 588 N N . ASP A 1 74 ? 9.601 -5.473 -2.172 1.00 92.81 74 ASP A N 1
ATOM 589 C CA . ASP A 1 74 ? 10.696 -4.562 -2.512 1.00 92.81 74 ASP A CA 1
ATOM 590 C C . ASP A 1 74 ? 11.822 -4.743 -1.484 1.00 92.81 74 ASP A C 1
ATOM 592 O O . ASP A 1 74 ? 11.823 -4.146 -0.401 1.00 92.81 74 ASP A O 1
ATOM 596 N N . GLY A 1 75 ? 12.724 -5.687 -1.755 1.00 89.50 75 GLY A N 1
ATOM 597 C CA . GLY A 1 75 ? 13.685 -6.163 -0.763 1.00 89.50 75 GLY A CA 1
ATOM 598 C C . GLY A 1 75 ? 12.976 -6.810 0.433 1.00 89.50 75 GLY A C 1
ATOM 599 O O . GLY A 1 75 ? 12.495 -7.935 0.339 1.00 89.50 75 GLY A O 1
ATOM 600 N N . 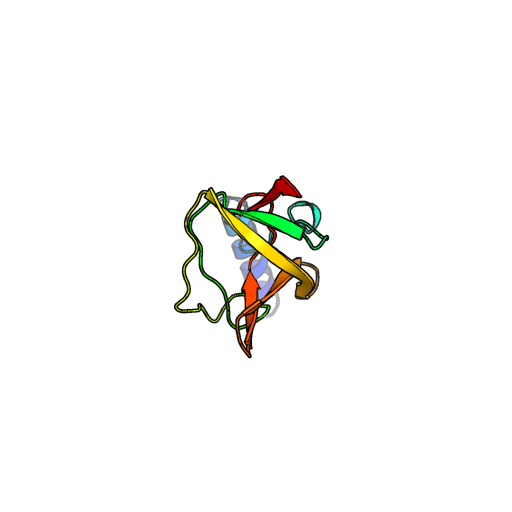LYS A 1 76 ? 12.910 -6.102 1.568 1.00 88.62 76 LYS A N 1
ATOM 601 C CA . LYS A 1 76 ? 12.239 -6.561 2.805 1.00 88.62 76 LYS A CA 1
ATOM 602 C C . LYS A 1 76 ? 10.904 -5.858 3.078 1.00 88.62 76 LYS A C 1
ATOM 604 O O . LYS A 1 76 ? 10.296 -6.105 4.116 1.00 88.62 76 LYS A O 1
ATOM 609 N N . ILE A 1 77 ? 10.460 -4.978 2.182 1.00 93.62 77 ILE A N 1
ATOM 610 C CA . ILE A 1 77 ? 9.263 -4.158 2.377 1.00 93.62 77 ILE A CA 1
ATOM 611 C C . ILE A 1 77 ? 8.147 -4.685 1.471 1.00 93.62 77 ILE A C 1
ATOM 613 O O . ILE A 1 77 ? 8.312 -4.664 0.250 1.00 93.62 77 ILE A O 1
ATOM 617 N N . PRO A 1 78 ? 7.009 -5.135 2.019 1.00 96.38 78 PRO A N 1
ATOM 618 C CA . PRO A 1 78 ? 5.886 -5.563 1.200 1.00 96.38 78 PRO A CA 1
ATOM 619 C C . PRO A 1 78 ? 5.163 -4.358 0.576 1.00 96.38 78 PRO A C 1
ATOM 621 O O . PRO A 1 78 ? 4.973 -3.305 1.197 1.00 96.38 78 PRO A O 1
ATOM 624 N N . ARG A 1 79 ? 4.737 -4.533 -0.672 1.00 97.50 79 ARG A N 1
ATOM 625 C CA . ARG A 1 79 ? 3.969 -3.578 -1.473 1.00 97.50 79 ARG A CA 1
ATOM 626 C C . ARG A 1 79 ? 2.709 -4.245 -1.983 1.00 97.50 79 ARG A C 1
ATOM 628 O O . ARG A 1 79 ? 2.735 -5.408 -2.378 1.00 97.50 79 ARG A O 1
ATOM 635 N N . GLY A 1 80 ? 1.626 -3.484 -2.010 1.00 97.94 80 GLY A N 1
ATOM 636 C CA . GLY A 1 80 ? 0.385 -3.924 -2.618 1.00 97.94 80 GLY A CA 1
ATOM 637 C C . GLY A 1 80 ? 0.515 -3.767 -4.119 1.00 97.94 80 GLY A C 1
ATOM 638 O O . GLY A 1 80 ? 0.963 -2.720 -4.583 1.00 97.94 80 GLY A O 1
ATOM 639 N N . ARG A 1 81 ? 0.157 -4.804 -4.866 1.00 98.19 81 ARG A N 1
ATOM 640 C CA . ARG A 1 81 ? 0.096 -4.801 -6.321 1.00 98.19 81 ARG A CA 1
ATOM 641 C C . ARG A 1 81 ? -1.337 -5.061 -6.751 1.00 98.19 81 ARG A C 1
ATOM 643 O O . ARG A 1 81 ? -1.951 -6.023 -6.301 1.00 98.19 81 ARG A O 1
ATOM 650 N N . THR A 1 82 ? -1.840 -4.225 -7.648 1.00 97.12 82 THR A N 1
ATOM 651 C CA . THR A 1 82 ? -3.137 -4.432 -8.294 1.00 97.12 82 THR A CA 1
ATOM 652 C C . THR A 1 82 ? -3.030 -4.280 -9.805 1.00 97.12 82 THR A C 1
ATOM 654 O O . THR A 1 82 ? -2.159 -3.561 -10.314 1.00 97.12 82 THR A O 1
ATOM 657 N N . MET A 1 83 ? -3.900 -4.972 -10.531 1.00 94.88 83 MET A N 1
ATOM 658 C CA . MET A 1 83 ? -4.095 -4.761 -11.960 1.00 94.88 83 MET A CA 1
ATOM 659 C C . MET A 1 83 ? -5.134 -3.667 -12.188 1.00 94.88 83 MET A C 1
ATOM 661 O O . MET A 1 83 ? -6.319 -3.850 -11.935 1.00 94.88 83 MET A O 1
ATOM 665 N N . MET A 1 84 ? -4.696 -2.533 -12.736 1.00 91.06 84 MET A N 1
ATOM 666 C CA . MET A 1 84 ? -5.588 -1.434 -13.096 1.00 91.06 84 MET A CA 1
ATOM 667 C C . MET A 1 84 ? -5.568 -1.250 -14.615 1.00 91.06 84 MET A C 1
ATOM 669 O O . MET A 1 84 ? -4.620 -0.709 -15.195 1.00 91.06 84 MET A O 1
ATOM 673 N N . GLY A 1 85 ? -6.604 -1.769 -15.275 1.00 87.94 85 GLY A N 1
ATOM 674 C CA . GLY A 1 85 ? -6.628 -1.920 -16.728 1.00 87.94 85 GLY A CA 1
ATOM 675 C C . GLY A 1 85 ? -5.574 -2.931 -17.193 1.00 87.94 85 GLY A C 1
ATOM 676 O O . GLY A 1 85 ? -5.541 -4.064 -16.727 1.00 87.94 85 GLY A O 1
ATOM 677 N N . LYS A 1 86 ? -4.689 -2.519 -18.110 1.00 91.25 86 LYS A N 1
ATOM 678 C CA . LYS A 1 86 ? -3.610 -3.370 -18.655 1.00 91.25 86 LYS A CA 1
ATOM 679 C C . LYS A 1 86 ? -2.268 -3.211 -17.931 1.00 91.25 86 LYS A C 1
ATOM 681 O O . LYS A 1 86 ? -1.277 -3.800 -18.356 1.00 91.25 86 LYS A O 1
ATOM 686 N N . SER A 1 87 ? -2.221 -2.422 -16.858 1.00 93.12 87 SER A N 1
ATOM 687 C CA . SER A 1 87 ? -0.974 -2.073 -16.176 1.00 93.12 87 SER A CA 1
ATOM 688 C C . SER A 1 87 ? -1.013 -2.450 -14.702 1.00 93.12 87 SER A C 1
ATOM 690 O O . SER A 1 87 ? -2.007 -2.231 -14.010 1.00 93.12 87 SER A O 1
ATOM 692 N N . LYS A 1 88 ? 0.119 -2.955 -14.208 1.00 96.19 88 LYS A N 1
ATOM 693 C CA . LYS A 1 88 ? 0.349 -3.159 -12.777 1.00 96.19 88 LYS A CA 1
ATOM 694 C C . LYS A 1 88 ? 0.499 -1.809 -12.089 1.00 96.19 88 LYS A C 1
ATOM 696 O O . LYS A 1 88 ? 1.201 -0.928 -12.591 1.00 96.19 88 LYS A O 1
ATOM 701 N N . ARG A 1 89 ? -0.136 -1.666 -10.933 1.00 97.38 89 ARG A N 1
ATOM 702 C CA . ARG A 1 89 ? 0.013 -0.522 -10.041 1.00 97.38 89 ARG A CA 1
ATOM 703 C C . ARG A 1 89 ? 0.419 -0.983 -8.659 1.00 97.38 89 ARG A C 1
ATOM 705 O O . ARG A 1 89 ? 0.080 -2.090 -8.248 1.00 97.38 89 ARG A O 1
ATOM 712 N N . TYR A 1 90 ? 1.151 -0.118 -7.976 1.00 98.12 90 TYR A N 1
ATOM 713 C CA . TYR A 1 90 ? 1.721 -0.392 -6.670 1.00 98.12 90 TYR A CA 1
ATOM 714 C C . TYR A 1 90 ? 1.260 0.642 -5.652 1.00 98.12 90 TYR A C 1
ATOM 716 O O . TYR A 1 90 ? 0.995 1.792 -6.005 1.00 98.12 90 TYR A O 1
ATOM 724 N N . VAL A 1 91 ? 1.186 0.233 -4.393 1.00 97.50 91 VAL A N 1
ATOM 725 C CA . VAL A 1 91 ? 0.876 1.105 -3.257 1.00 97.50 91 VAL A CA 1
ATOM 726 C C . VAL A 1 91 ? 1.612 0.619 -2.012 1.00 97.50 91 VAL A C 1
ATOM 728 O O . VAL A 1 91 ? 2.049 -0.535 -1.919 1.00 97.50 91 VAL A O 1
ATOM 731 N N . THR A 1 92 ? 1.779 1.513 -1.043 1.00 97.31 92 THR A N 1
ATOM 732 C CA . THR A 1 92 ? 2.286 1.140 0.274 1.00 97.31 92 THR A CA 1
ATOM 733 C C . THR A 1 92 ? 1.277 0.269 1.029 1.00 97.31 92 THR A C 1
ATOM 735 O O . THR A 1 92 ? 0.078 0.521 0.996 1.00 97.31 92 THR A O 1
ATOM 738 N N . LEU A 1 93 ? 1.772 -0.745 1.743 1.00 97.44 93 LEU A N 1
ATOM 739 C CA . LEU A 1 93 ? 0.985 -1.526 2.709 1.00 97.44 93 LEU A CA 1
ATOM 740 C C . LEU A 1 93 ? 1.317 -1.160 4.155 1.00 97.44 93 LEU A C 1
ATOM 742 O O . LEU A 1 93 ? 1.072 -1.942 5.071 1.00 97.44 93 LEU A O 1
ATOM 746 N N . ASN A 1 94 ? 1.926 0.005 4.368 1.00 96.88 94 ASN A N 1
ATOM 747 C CA . ASN A 1 94 ? 2.280 0.467 5.700 1.00 96.88 94 ASN A CA 1
ATOM 748 C C . ASN A 1 94 ? 1.004 0.729 6.519 1.00 96.88 94 ASN A C 1
ATOM 750 O O . ASN A 1 94 ? 0.112 1.451 6.074 1.00 96.88 94 ASN A O 1
ATOM 754 N N . LYS A 1 95 ? 0.940 0.181 7.733 1.00 96.81 95 LYS A N 1
ATOM 755 C CA . LYS A 1 95 ? -0.206 0.237 8.652 1.00 96.81 95 LYS A CA 1
ATOM 756 C C . LYS A 1 95 ? -0.605 1.656 9.056 1.00 96.81 95 LYS A C 1
ATOM 758 O O . LYS A 1 95 ? -1.739 1.870 9.468 1.00 96.81 95 LYS A O 1
ATOM 763 N N . LYS A 1 96 ? 0.299 2.632 8.922 1.00 96.06 96 LYS A N 1
ATOM 764 C CA . LYS A 1 96 ? -0.001 4.058 9.136 1.00 96.06 96 LYS A CA 1
ATOM 765 C C . LYS A 1 96 ? -0.780 4.693 7.981 1.00 96.06 96 LYS A C 1
ATOM 767 O O . LYS A 1 96 ? -1.411 5.723 8.176 1.00 96.06 96 LYS A O 1
ATOM 772 N N . TYR A 1 97 ? -0.711 4.096 6.794 1.00 96.50 97 TYR A N 1
ATOM 773 C CA . TYR A 1 97 ? -1.300 4.617 5.559 1.00 96.50 97 TYR A CA 1
ATOM 774 C C . TYR A 1 97 ? -2.536 3.829 5.142 1.00 96.50 97 TYR A C 1
ATOM 776 O O . TYR A 1 97 ? -3.433 4.399 4.530 1.00 96.50 97 TYR A O 1
ATOM 784 N N . VAL A 1 98 ? -2.592 2.537 5.475 1.00 97.31 98 VAL A N 1
ATOM 785 C CA . VAL A 1 98 ? -3.706 1.657 5.121 1.00 97.31 98 VAL A CA 1
ATOM 786 C C . VAL A 1 98 ? -4.078 0.707 6.257 1.00 97.31 98 VAL A C 1
ATOM 788 O O . VAL A 1 98 ? -3.226 0.221 7.008 1.00 97.31 98 VAL A O 1
ATOM 791 N N . LYS A 1 99 ? -5.362 0.369 6.336 1.00 97.62 99 LYS A N 1
ATOM 792 C CA . LYS A 1 99 ? -5.918 -0.605 7.280 1.00 97.62 99 LYS A CA 1
ATOM 793 C C . LYS A 1 99 ? -6.579 -1.745 6.512 1.00 97.62 99 LYS A C 1
ATOM 795 O O . LYS A 1 99 ? -7.382 -1.481 5.627 1.00 97.62 99 LYS A O 1
ATOM 800 N N . LYS A 1 100 ? -6.272 -3.002 6.854 1.00 96.56 100 LYS A N 1
ATOM 801 C CA . LYS A 1 100 ? -6.989 -4.157 6.288 1.00 96.56 100 LYS A CA 1
ATOM 802 C C . LYS A 1 100 ? -8.410 -4.208 6.855 1.00 96.56 100 LYS A C 1
ATOM 804 O O . LYS A 1 100 ? -8.571 -4.106 8.073 1.00 96.56 100 LYS A O 1
ATOM 809 N N . ILE A 1 101 ? -9.408 -4.367 5.990 1.00 96.12 101 ILE A N 1
ATOM 810 C CA . ILE A 1 101 ? -10.830 -4.420 6.370 1.00 96.12 101 ILE A CA 1
ATOM 811 C C . ILE A 1 101 ? -11.555 -5.683 5.877 1.00 96.12 101 ILE A C 1
ATOM 813 O O . ILE A 1 101 ? -12.660 -5.947 6.343 1.00 96.12 101 ILE A O 1
ATOM 817 N N . GLY A 1 102 ? -10.935 -6.477 4.995 1.00 79.38 102 GLY A N 1
ATOM 818 C CA . GLY A 1 102 ? -11.462 -7.748 4.484 1.00 79.38 102 GLY A CA 1
ATOM 819 C C . GLY A 1 102 ? -10.366 -8.636 3.921 1.00 79.38 102 GLY A C 1
ATOM 820 O O . GLY A 1 102 ? -9.439 -8.091 3.277 1.00 79.38 102 GLY A O 1
#

Organism: NCBI:txid1158606

Secondary structure (DSSP, 8-state):
-HHHHHHHHHHHHHHHHHTT---SPPPGGGB--S-EEEEESS-EEEESSTTS-SEEEEEE-TT-EEEESEEEEETTEEEEEEEETTEEEEEE-BTTTEEE--

Foldseek 3Di:
DVVVVVVVVVVVVVVCVVPVNDPDPDAQVQFDADWFKKFFQAKDFWAQDAVRPHGDPGIDHHRDIDGFPHWDDPPSAIWGWDDDDPGIIIDHRGNNTMDHDD

pLDDT: mean 84.67, std 18.88, range [40.44, 98.31]

Sequence (102 aa):
MQKLVKNLDKAIAAMLTCFGYSNQPSPASEYWTQPGLYELLVDDTWYGDIHLKNKSTWKMGKGSNIWIDEVVMDGKIPRGRTMMGKSKRYVTLNKKYVKKIG

Radius of gyration: 17.1 Å; chains: 1; bounding box: 54×25×36 Å